Protein AF-A0A7V1LQN9-F1 (afdb_monomer_lite)

Radius of gyration: 11.84 Å; chains: 1; bounding box: 25×19×31 Å

Sequence (51 aa):
MKTKKINNKKLNYLLPELEKRIKDSFGDKLKKIILYGSYARGDYDSESDVD

Secondary structure (DSSP, 8-state):
--PPPPS-HHHHHHHHHHHHHHHHHHGGG-------HHHHHT---TT----

Structure (mmCIF, N/CA/C/O backbone):
data_AF-A0A7V1LQN9-F1
#
_entry.id   AF-A0A7V1LQN9-F1
#
loop_
_atom_site.group_PDB
_atom_site.id
_atom_site.type_symbol
_atom_site.label_atom_id
_atom_site.label_alt_id
_atom_site.label_comp_id
_atom_site.label_asym_id
_atom_site.label_entity_id
_atom_site.label_seq_id
_atom_site.pdbx_PDB_ins_code
_atom_site.Cartn_x
_atom_site.Cartn_y
_atom_site.Cartn_z
_atom_site.occupancy
_at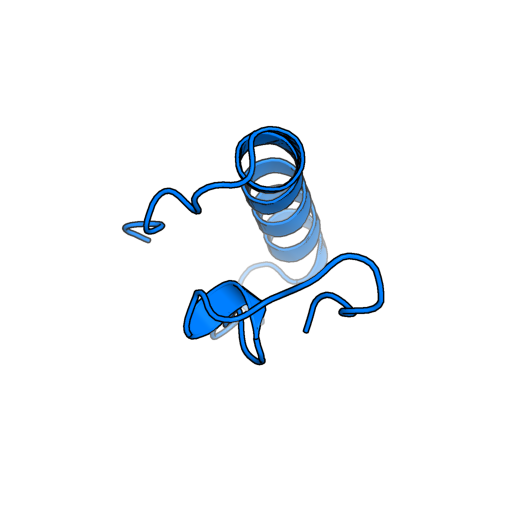om_site.B_iso_or_equiv
_atom_site.auth_seq_id
_atom_site.auth_comp_id
_atom_site.auth_asym_id
_atom_site.auth_atom_id
_atom_site.pdbx_PDB_model_num
ATOM 1 N N . MET A 1 1 ? -0.963 -6.609 6.617 1.00 52.03 1 MET A N 1
ATOM 2 C CA . MET A 1 1 ? -1.311 -7.292 5.351 1.00 52.03 1 MET A CA 1
ATOM 3 C C . MET A 1 1 ? -0.042 -7.890 4.770 1.00 52.03 1 MET A C 1
ATOM 5 O O . MET A 1 1 ? 1.005 -7.281 4.930 1.00 52.03 1 MET A O 1
ATOM 9 N N . LYS A 1 2 ? -0.094 -9.072 4.141 1.00 52.53 2 LYS A N 1
ATOM 10 C CA . LYS A 1 2 ? 1.046 -9.558 3.349 1.00 52.53 2 LYS A CA 1
ATOM 11 C C . LYS A 1 2 ? 1.071 -8.757 2.047 1.00 52.53 2 LYS A C 1
ATOM 13 O O . LYS A 1 2 ? 0.26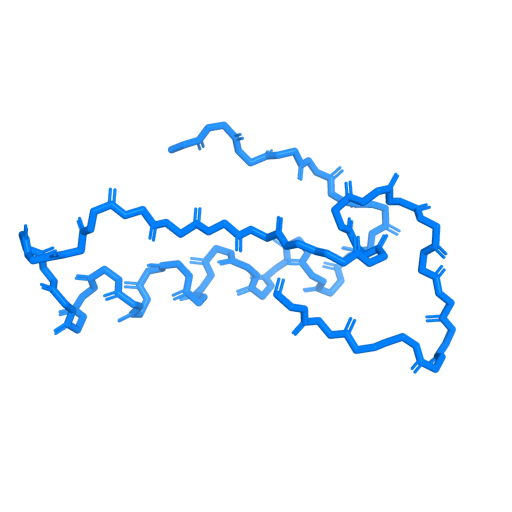9 -9.019 1.157 1.00 52.53 2 LYS A O 1
ATOM 18 N N . THR A 1 3 ? 1.923 -7.745 1.963 1.00 60.91 3 THR A N 1
ATOM 19 C CA . THR A 1 3 ? 2.164 -6.989 0.731 1.00 60.91 3 THR A CA 1
ATOM 20 C C . THR A 1 3 ? 3.043 -7.829 -0.190 1.00 60.91 3 THR A C 1
ATOM 22 O O . THR A 1 3 ? 4.140 -8.248 0.182 1.00 60.91 3 THR A O 1
ATOM 25 N N . LYS A 1 4 ? 2.549 -8.128 -1.395 1.00 70.69 4 LYS A N 1
ATOM 26 C CA . LYS A 1 4 ? 3.364 -8.749 -2.443 1.00 70.69 4 LYS A CA 1
ATOM 27 C C . LYS A 1 4 ? 4.444 -7.744 -2.837 1.00 70.69 4 LYS A C 1
ATOM 29 O O . LYS A 1 4 ? 4.130 -6.595 -3.134 1.00 70.69 4 LYS A O 1
ATOM 34 N N . LYS A 1 5 ? 5.707 -8.170 -2.835 1.00 73.75 5 LYS A N 1
ATOM 35 C CA . LYS A 1 5 ? 6.809 -7.338 -3.324 1.00 73.75 5 LYS A CA 1
ATOM 36 C C . LYS A 1 5 ? 6.617 -7.128 -4.825 1.00 73.75 5 LYS A C 1
ATOM 38 O O . LYS A 1 5 ? 6.560 -8.101 -5.577 1.00 73.75 5 LYS A O 1
ATOM 43 N N . ILE A 1 6 ? 6.479 -5.877 -5.243 1.00 83.56 6 ILE A N 1
ATOM 44 C CA . ILE A 1 6 ? 6.325 -5.506 -6.652 1.00 83.56 6 ILE A CA 1
ATOM 45 C C . ILE A 1 6 ? 7.717 -5.490 -7.277 1.00 83.56 6 ILE A C 1
ATOM 47 O O . ILE A 1 6 ? 8.697 -5.165 -6.602 1.00 83.56 6 ILE A O 1
ATOM 51 N N . ASN A 1 7 ? 7.841 -5.789 -8.569 1.00 84.75 7 ASN A N 1
ATOM 52 C CA . ASN A 1 7 ? 9.111 -5.668 -9.292 1.00 84.75 7 ASN A CA 1
ATOM 53 C C . ASN A 1 7 ? 9.520 -4.197 -9.557 1.00 84.75 7 ASN A C 1
ATOM 55 O O . ASN A 1 7 ? 10.102 -3.856 -10.580 1.00 84.75 7 ASN A O 1
ATOM 59 N N . ASN A 1 8 ? 9.208 -3.297 -8.623 1.00 86.31 8 ASN A N 1
AT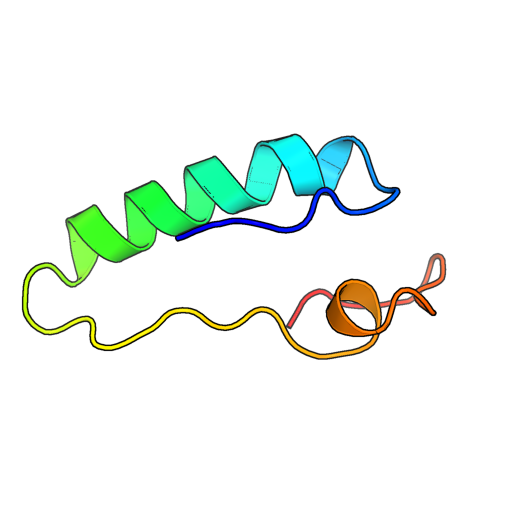OM 60 C CA . ASN A 1 8 ? 9.515 -1.879 -8.675 1.00 86.31 8 ASN A CA 1
ATOM 61 C C . ASN A 1 8 ? 10.051 -1.435 -7.306 1.00 86.31 8 ASN A C 1
ATOM 63 O O . ASN A 1 8 ? 9.338 -1.444 -6.300 1.00 86.31 8 ASN A O 1
ATOM 67 N N . LYS A 1 9 ? 11.335 -1.058 -7.253 1.00 88.06 9 LYS A N 1
ATOM 68 C CA . LYS A 1 9 ? 12.004 -0.664 -5.999 1.00 88.06 9 LYS A CA 1
ATOM 69 C C . LYS A 1 9 ? 11.374 0.579 -5.364 1.00 88.06 9 LYS A C 1
ATOM 71 O O . LYS A 1 9 ? 11.264 0.621 -4.143 1.00 88.06 9 LYS A O 1
ATOM 76 N N . LYS A 1 10 ? 10.936 1.550 -6.175 1.00 88.44 10 LYS A N 1
ATOM 77 C CA . LYS A 1 10 ? 10.318 2.793 -5.697 1.00 88.44 10 LYS A CA 1
ATOM 78 C C . LYS A 1 10 ? 8.967 2.509 -5.041 1.00 88.44 10 LYS A C 1
ATOM 80 O O . LYS A 1 10 ? 8.737 2.959 -3.924 1.00 88.44 10 LYS A O 1
ATOM 85 N N . LEU A 1 11 ? 8.115 1.696 -5.671 1.00 90.69 11 LEU A N 1
ATOM 86 C CA . LEU A 1 11 ? 6.822 1.327 -5.080 1.00 90.69 11 LEU A CA 1
ATOM 87 C C . LEU A 1 11 ? 6.969 0.469 -3.820 1.00 90.69 11 LEU A C 1
ATOM 89 O O . LEU A 1 11 ? 6.215 0.659 -2.871 1.00 90.69 11 LEU A O 1
ATOM 93 N N . ASN A 1 12 ? 7.958 -0.429 -3.767 1.00 89.62 12 ASN A N 1
ATOM 94 C CA . ASN A 1 12 ? 8.223 -1.209 -2.552 1.00 89.62 12 ASN A CA 1
ATOM 95 C C . ASN A 1 12 ? 8.572 -0.330 -1.339 1.00 89.62 12 ASN A C 1
ATOM 97 O O . ASN A 1 12 ? 8.384 -0.770 -0.208 1.00 89.62 12 ASN A O 1
ATOM 101 N N . TYR A 1 13 ? 9.082 0.881 -1.571 1.00 91.00 13 TYR A N 1
ATOM 102 C CA . TYR A 1 13 ? 9.324 1.872 -0.526 1.00 91.00 13 TYR A CA 1
ATOM 103 C C . TYR A 1 13 ? 8.092 2.749 -0.256 1.00 91.00 13 TYR A C 1
ATOM 105 O O . TYR A 1 13 ? 7.740 2.971 0.899 1.00 91.00 13 TYR A O 1
ATOM 113 N N . LEU A 1 14 ? 7.410 3.209 -1.311 1.00 92.56 14 LEU A N 1
ATOM 114 C CA . LEU A 1 14 ? 6.296 4.155 -1.210 1.00 92.56 14 LEU A CA 1
ATOM 115 C C . LEU A 1 14 ? 5.030 3.543 -0.590 1.00 92.56 14 LEU A C 1
ATOM 117 O O . LEU A 1 14 ? 4.383 4.179 0.240 1.00 92.56 14 LEU A O 1
ATOM 121 N N . LEU A 1 15 ? 4.661 2.317 -0.982 1.00 93.12 15 LEU A N 1
ATOM 122 C CA . LEU A 1 15 ? 3.393 1.706 -0.564 1.00 93.12 15 LEU A CA 1
ATOM 123 C C . LEU A 1 15 ? 3.284 1.513 0.961 1.00 93.12 15 LEU A C 1
ATOM 125 O O . LEU A 1 15 ? 2.234 1.852 1.506 1.00 93.12 15 LEU A O 1
ATOM 129 N N . PRO A 1 16 ? 4.324 1.044 1.684 1.00 93.19 16 PRO A N 1
ATOM 130 C CA . PRO A 1 16 ? 4.281 0.983 3.146 1.00 93.19 16 PRO A CA 1
ATOM 131 C C . PRO A 1 16 ? 4.121 2.352 3.822 1.00 93.19 16 PRO A C 1
ATOM 133 O O . PRO A 1 16 ? 3.412 2.460 4.824 1.00 93.19 16 PRO A O 1
ATOM 136 N N . GLU A 1 17 ? 4.761 3.400 3.293 1.00 95.19 17 GLU A N 1
ATOM 137 C CA . GLU A 1 17 ? 4.630 4.755 3.841 1.00 95.19 17 GLU A CA 1
ATOM 138 C C . GLU A 1 17 ? 3.204 5.289 3.649 1.00 95.19 17 GLU A C 1
ATOM 140 O O . GLU A 1 17 ? 2.602 5.822 4.584 1.00 95.19 17 GLU A O 1
ATOM 145 N N . LEU A 1 18 ? 2.639 5.089 2.457 1.00 94.69 18 LEU A N 1
ATOM 146 C CA . LEU A 1 18 ? 1.269 5.476 2.142 1.00 94.69 18 LEU A CA 1
ATOM 147 C C . LEU A 1 18 ? 0.255 4.703 2.997 1.00 94.69 18 LEU A C 1
ATOM 149 O O . LEU A 1 18 ? -0.637 5.312 3.585 1.00 94.69 18 LEU A O 1
ATOM 153 N N . GLU A 1 19 ? 0.424 3.383 3.133 1.00 94.50 19 GLU A N 1
ATOM 154 C CA . GLU A 1 19 ? -0.413 2.541 3.996 1.00 94.50 19 GLU A CA 1
ATOM 155 C C . GLU A 1 19 ? -0.423 3.068 5.436 1.00 94.50 19 GLU A C 1
ATOM 157 O O . GLU A 1 19 ? -1.490 3.162 6.047 1.00 94.50 19 GLU A O 1
ATOM 162 N N . LYS A 1 20 ? 0.747 3.445 5.969 1.00 96.25 20 LYS A N 1
ATOM 163 C CA . LYS A 1 20 ? 0.861 4.024 7.310 1.00 96.25 20 LYS A CA 1
ATOM 164 C C . LYS A 1 20 ? 0.079 5.336 7.418 1.00 96.25 20 LYS A C 1
ATOM 166 O O . LYS A 1 20 ? -0.773 5.454 8.289 1.00 96.25 20 LYS A O 1
ATOM 171 N N . ARG A 1 21 ? 0.298 6.286 6.503 1.00 97.56 21 ARG A N 1
ATOM 172 C CA . ARG A 1 21 ? -0.380 7.598 6.524 1.00 97.56 21 ARG A CA 1
ATOM 173 C C . ARG A 1 21 ? -1.901 7.482 6.407 1.00 97.56 21 ARG A C 1
ATOM 175 O O . ARG A 1 21 ? -2.621 8.202 7.095 1.00 97.56 21 ARG A O 1
ATOM 182 N N . ILE A 1 22 ? -2.398 6.571 5.568 1.00 97.06 22 ILE A N 1
ATOM 183 C CA . ILE A 1 22 ? -3.839 6.320 5.426 1.00 97.06 22 ILE A CA 1
ATOM 184 C C . ILE A 1 22 ? -4.397 5.715 6.721 1.00 97.06 22 ILE A C 1
ATOM 186 O O . ILE A 1 22 ? -5.427 6.173 7.209 1.00 97.06 22 ILE A O 1
ATOM 190 N N . LYS A 1 23 ? -3.717 4.733 7.325 1.00 96.44 23 LYS A N 1
ATOM 191 C CA . LYS A 1 23 ? -4.140 4.172 8.621 1.00 96.44 23 LYS A CA 1
ATOM 192 C C . LYS A 1 23 ? -4.173 5.221 9.725 1.00 96.44 23 LYS A C 1
ATOM 194 O O . LYS A 1 23 ? -5.161 5.280 10.446 1.00 96.44 23 LYS A O 1
ATOM 199 N N . ASP A 1 24 ? -3.150 6.065 9.807 1.00 97.81 24 ASP A N 1
ATOM 200 C CA . ASP A 1 24 ? -3.069 7.132 10.807 1.00 97.81 24 ASP A CA 1
ATOM 201 C C . ASP A 1 24 ? -4.197 8.168 10.617 1.00 97.81 24 ASP A C 1
ATOM 203 O O . ASP A 1 24 ? -4.717 8.707 11.589 1.00 97.81 24 ASP A O 1
ATOM 207 N N . SER A 1 25 ? -4.617 8.414 9.369 1.00 98.06 25 SER A N 1
ATOM 208 C CA . SER A 1 25 ? -5.650 9.410 9.039 1.00 98.06 25 SER A CA 1
ATOM 209 C C . SER A 1 25 ? -7.083 8.892 9.204 1.00 98.06 25 SER A C 1
ATOM 211 O O . SER A 1 25 ? -7.967 9.632 9.630 1.00 98.06 25 SER A O 1
ATOM 213 N N . PHE A 1 26 ? -7.340 7.633 8.839 1.00 96.75 26 PHE A N 1
ATOM 214 C CA . PHE A 1 26 ? -8.689 7.052 8.830 1.00 96.75 26 PHE A CA 1
ATOM 215 C C . PHE A 1 26 ? -8.984 6.169 10.055 1.00 96.75 26 PHE A C 1
ATOM 217 O O . PHE A 1 26 ? -10.158 5.933 10.357 1.00 96.75 26 PHE A O 1
ATOM 224 N N . GLY A 1 27 ? -7.955 5.692 10.765 1.00 95.88 27 GLY A N 1
ATOM 225 C CA . GLY A 1 27 ? -8.080 4.854 11.959 1.00 95.88 27 GLY A CA 1
ATOM 226 C C . GLY A 1 27 ? -9.021 3.665 11.753 1.00 95.88 27 GLY A C 1
ATOM 227 O O . GLY A 1 27 ? -9.008 3.008 10.710 1.00 95.88 27 GLY A O 1
ATOM 228 N N . ASP A 1 28 ? -9.910 3.440 12.719 1.00 96.25 28 ASP A N 1
ATOM 229 C CA . ASP A 1 28 ? -10.854 2.311 12.725 1.00 96.25 28 ASP A CA 1
ATOM 230 C C . ASP A 1 28 ? -11.932 2.375 11.626 1.00 96.25 28 ASP A C 1
ATOM 232 O O . ASP A 1 28 ? -12.630 1.389 11.349 1.00 96.25 28 ASP A O 1
ATOM 236 N N . LYS A 1 29 ? -12.091 3.535 10.972 1.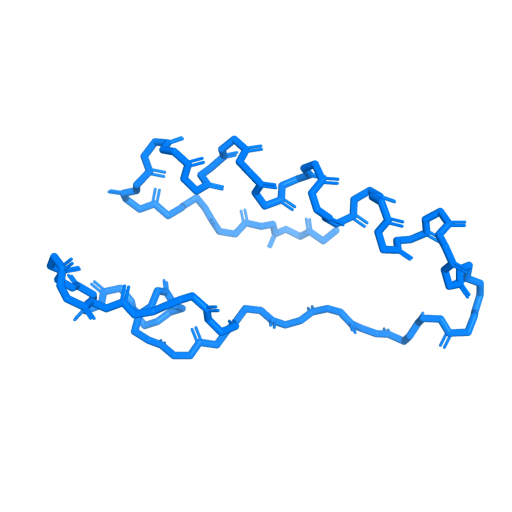00 97.44 29 LYS A N 1
ATOM 237 C CA . LYS A 1 29 ? -13.012 3.683 9.834 1.00 97.44 29 LYS A CA 1
ATOM 238 C C . LYS A 1 29 ? -12.443 3.051 8.566 1.00 97.44 29 LYS A C 1
ATOM 240 O O . LYS A 1 29 ? -13.214 2.688 7.677 1.00 97.44 29 LYS A O 1
ATOM 245 N N . LEU A 1 30 ? -11.123 2.882 8.480 1.00 97.00 30 LEU A N 1
ATOM 246 C CA . LEU A 1 30 ? -10.474 2.251 7.340 1.00 97.00 30 LEU A CA 1
ATOM 247 C C . LEU A 1 30 ? -10.779 0.752 7.314 1.00 97.00 30 LEU A C 1
ATOM 249 O O . LEU A 1 30 ? -10.353 -0.003 8.184 1.00 97.00 30 LEU A O 1
ATOM 253 N N . LYS A 1 31 ? -11.487 0.296 6.279 1.00 96.38 31 LYS A N 1
ATOM 254 C CA . LYS A 1 31 ? -11.804 -1.132 6.124 1.00 96.38 31 LYS A CA 1
ATOM 255 C C . LYS A 1 31 ? -10.733 -1.896 5.362 1.00 96.38 31 LYS A C 1
ATOM 257 O O . LYS A 1 31 ? -10.395 -3.016 5.739 1.00 96.38 31 LYS A O 1
ATOM 262 N N . LYS A 1 32 ? -10.215 -1.319 4.277 1.00 94.88 32 LYS A N 1
ATOM 263 C CA . LYS A 1 32 ? -9.231 -1.977 3.417 1.00 94.88 32 LYS A CA 1
ATOM 264 C C . LYS A 1 32 ? -8.496 -0.960 2.552 1.00 94.88 32 LYS A C 1
ATOM 266 O O . LYS A 1 32 ? -9.074 0.048 2.166 1.00 94.88 32 LYS A O 1
ATOM 271 N N . ILE A 1 33 ? -7.249 -1.281 2.223 1.00 93.75 33 ILE A N 1
ATOM 272 C CA . ILE A 1 33 ? -6.468 -0.640 1.163 1.00 93.75 33 ILE A CA 1
ATOM 273 C C . ILE A 1 33 ? -6.202 -1.720 0.114 1.00 93.75 33 ILE A C 1
ATOM 275 O O . ILE A 1 33 ? -5.862 -2.854 0.467 1.00 93.75 33 ILE A O 1
ATOM 279 N N . ILE A 1 34 ? -6.410 -1.401 -1.158 1.00 93.94 34 ILE A N 1
ATOM 280 C CA . ILE A 1 34 ? -6.228 -2.331 -2.273 1.00 93.94 34 ILE A CA 1
ATOM 281 C C . ILE A 1 34 ? -5.380 -1.611 -3.310 1.00 93.94 34 ILE A C 1
ATOM 283 O O . ILE A 1 34 ? -5.774 -0.545 -3.753 1.00 93.94 34 ILE A O 1
ATOM 287 N N . LEU A 1 35 ? -4.247 -2.207 -3.676 1.00 92.56 35 LEU A N 1
ATOM 288 C CA . LEU A 1 35 ? -3.535 -1.836 -4.893 1.00 92.56 35 LEU A CA 1
ATOM 289 C C . LEU A 1 35 ? -4.248 -2.494 -6.072 1.00 92.56 35 LEU A C 1
ATOM 291 O O . LEU A 1 35 ? -4.524 -3.701 -6.018 1.00 92.56 35 LEU A O 1
ATOM 295 N N . TYR A 1 36 ? -4.520 -1.727 -7.115 1.00 92.44 36 TYR A N 1
ATOM 296 C CA . TYR A 1 36 ? -5.206 -2.200 -8.304 1.00 92.44 36 TYR A CA 1
ATOM 297 C C . TYR A 1 36 ? -4.382 -1.923 -9.570 1.00 92.44 36 TYR A C 1
ATOM 299 O O . TYR A 1 36 ? -3.161 -1.749 -9.520 1.00 92.44 36 TYR A O 1
ATOM 307 N N . GLY A 1 37 ? -5.033 -2.025 -10.727 1.00 93.75 37 GLY A N 1
ATOM 308 C CA . GLY A 1 37 ? -4.437 -1.640 -11.998 1.00 93.75 37 GLY A CA 1
ATOM 309 C C . GLY A 1 37 ? -3.243 -2.497 -12.421 1.00 93.75 37 GLY A C 1
ATOM 310 O O . GLY A 1 37 ? -3.078 -3.657 -12.014 1.00 93.75 37 GLY A O 1
ATOM 311 N N . SER A 1 38 ? -2.422 -1.924 -13.298 1.00 94.44 38 SER A N 1
ATOM 312 C CA . SER A 1 38 ? -1.294 -2.618 -13.922 1.00 94.44 38 SER A CA 1
ATOM 313 C C . SER A 1 38 ? -0.196 -2.991 -12.922 1.00 94.44 38 SER A C 1
ATOM 315 O O . SER A 1 38 ? 0.419 -4.056 -13.022 1.00 94.44 38 SER A O 1
ATOM 317 N N . TYR A 1 39 ? -0.016 -2.200 -11.861 1.00 92.06 39 TYR A N 1
ATOM 318 C CA . TYR A 1 39 ? 0.920 -2.522 -10.780 1.00 92.06 39 TYR A CA 1
ATOM 319 C C . TYR A 1 39 ? 0.492 -3.725 -9.933 1.00 92.06 39 TYR A C 1
ATOM 321 O O . TYR A 1 39 ? 1.351 -4.493 -9.492 1.00 92.06 39 TYR A O 1
ATOM 329 N N . ALA A 1 40 ? -0.812 -3.943 -9.736 1.00 91.19 40 ALA A N 1
ATOM 330 C CA . ALA A 1 40 ? -1.304 -5.143 -9.062 1.00 91.19 40 ALA A CA 1
ATOM 331 C C . ALA A 1 40 ? -1.152 -6.406 -9.927 1.00 91.19 40 ALA A C 1
ATOM 333 O O . ALA A 1 40 ? -0.793 -7.471 -9.409 1.00 91.19 40 ALA A O 1
ATOM 334 N N . ARG A 1 41 ? -1.406 -6.294 -11.239 1.00 92.12 41 ARG A N 1
ATOM 335 C CA . ARG A 1 41 ? -1.269 -7.405 -12.199 1.00 92.12 41 ARG A CA 1
ATOM 336 C C . ARG A 1 41 ? 0.191 -7.732 -12.521 1.00 92.12 41 ARG A C 1
ATOM 338 O O . ARG A 1 41 ? 0.514 -8.897 -12.742 1.00 92.12 41 ARG A O 1
ATOM 345 N N . GLY A 1 42 ? 1.072 -6.735 -12.453 1.00 90.19 42 GLY A N 1
ATOM 346 C CA . GLY A 1 42 ? 2.492 -6.852 -12.786 1.00 90.19 42 GLY A CA 1
ATOM 347 C C . GLY A 1 42 ? 2.807 -6.596 -14.262 1.00 90.19 42 GLY A C 1
ATOM 348 O O . GLY A 1 42 ? 3.889 -6.971 -14.700 1.00 90.19 42 GLY A O 1
ATOM 349 N N . ASP A 1 43 ? 1.884 -5.979 -15.002 1.00 93.44 43 ASP A N 1
ATOM 350 C CA . ASP A 1 43 ? 1.985 -5.651 -16.432 1.00 93.44 43 ASP A CA 1
ATOM 351 C C . ASP A 1 43 ? 2.113 -4.132 -16.680 1.00 93.44 43 ASP A C 1
ATOM 353 O O . ASP A 1 43 ? 1.726 -3.638 -17.732 1.00 93.44 43 ASP A O 1
ATOM 357 N N . TYR A 1 44 ? 2.639 -3.388 -15.701 1.00 93.31 44 TYR A N 1
ATOM 358 C CA 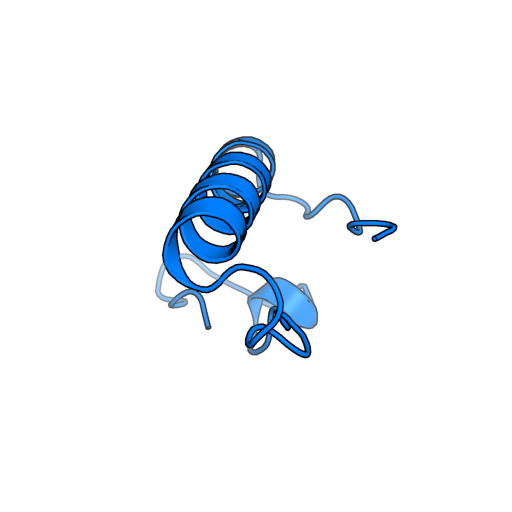. TYR A 1 44 ? 2.865 -1.943 -15.799 1.00 93.31 44 TYR A CA 1
ATOM 359 C C . TYR A 1 44 ? 4.069 -1.595 -16.685 1.00 93.31 44 TYR A C 1
ATOM 361 O O . TYR A 1 44 ? 5.046 -2.343 -16.773 1.00 93.31 44 TYR A O 1
ATOM 369 N N . ASP A 1 45 ? 4.019 -0.405 -17.270 1.00 93.12 45 ASP A N 1
ATOM 370 C CA . ASP A 1 45 ? 5.059 0.202 -18.100 1.00 93.12 45 ASP A CA 1
ATOM 371 C C . ASP A 1 45 ? 5.425 1.616 -17.599 1.00 93.12 45 ASP A C 1
ATOM 373 O O . ASP A 1 45 ? 5.103 1.987 -16.466 1.00 93.12 45 ASP A O 1
ATOM 377 N N . SER A 1 46 ? 6.170 2.389 -18.401 1.00 92.00 46 SER A N 1
ATOM 378 C CA . SER A 1 46 ? 6.615 3.739 -18.024 1.00 92.00 46 SER A CA 1
ATOM 379 C C . SER A 1 46 ? 5.488 4.764 -17.940 1.00 92.00 46 SER A C 1
ATOM 381 O O . SER A 1 46 ? 5.644 5.744 -17.217 1.00 92.00 46 SER A O 1
ATOM 383 N N . GLU A 1 47 ? 4.378 4.529 -18.640 1.00 94.75 47 GLU A N 1
ATOM 384 C CA . GLU A 1 47 ? 3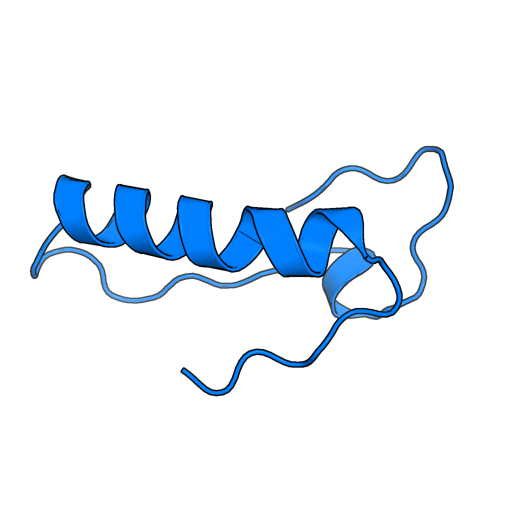.229 5.439 -18.707 1.00 94.75 47 GLU A CA 1
ATOM 385 C C . GLU A 1 47 ? 2.117 5.035 -17.726 1.00 94.75 47 GLU A C 1
ATOM 387 O O . GLU A 1 47 ? 1.080 5.685 -17.646 1.00 94.75 47 GLU A O 1
ATOM 392 N N . SER A 1 48 ? 2.313 3.943 -16.984 1.00 94.31 48 SER A N 1
ATOM 393 C CA . SER A 1 48 ? 1.324 3.415 -16.052 1.00 94.31 48 SER A CA 1
ATOM 394 C C . SER A 1 48 ? 1.197 4.259 -14.781 1.00 94.31 48 SER A C 1
ATOM 396 O O . SER A 1 48 ? 2.175 4.458 -14.051 1.00 94.31 48 SER A O 1
ATOM 398 N N . ASP A 1 49 ? -0.040 4.629 -14.455 1.00 93.56 49 ASP A N 1
ATOM 399 C CA . ASP A 1 49 ? -0.429 5.204 -13.166 1.00 93.56 49 ASP A CA 1
ATOM 400 C C . ASP A 1 49 ? -0.460 4.156 -12.038 1.00 93.56 49 ASP A C 1
ATOM 402 O O . ASP A 1 49 ? -0.419 2.945 -12.273 1.00 93.56 49 ASP A O 1
ATOM 406 N N . VAL A 1 50 ? -0.526 4.625 -10.787 1.00 92.25 50 VAL A N 1
ATOM 407 C CA . VAL A 1 50 ? -0.674 3.779 -9.591 1.00 92.25 50 VAL A CA 1
ATOM 408 C C . VAL A 1 50 ? -2.074 3.962 -9.013 1.00 92.25 50 VAL A C 1
ATOM 410 O O . VAL A 1 50 ? -2.378 5.037 -8.496 1.00 92.25 50 VAL A O 1
ATOM 413 N N . ASP A 1 51 ? -2.863 2.885 -9.053 1.00 90.88 51 ASP A N 1
ATOM 414 C CA . ASP A 1 51 ? -4.238 2.814 -8.536 1.00 90.88 51 ASP A CA 1
ATOM 415 C C . ASP A 1 51 ? -4.328 2.157 -7.149 1.00 90.88 51 ASP A C 1
ATOM 417 O O . ASP A 1 51 ? -3.849 1.003 -6.994 1.00 90.88 51 ASP A O 1
#

pLDDT: mean 90.15, std 10.19, range [52.03, 98.06]

Foldseek 3Di:
DPDDDFPDPVCNVVVVVVVVVCCVVCPPVDDDDDWDDCRVVNNDDPPDDTD